Protein AF-A0A1D8INN9-F1 (afdb_monomer_lite)

Foldseek 3Di:
DDDDDDDDDDDDDPDPDDDPPPDDPPVPPPPDADKAWKFQAAAALAFPALFLQHRHGRNHRDHRHRRTTHIDGPPVQVVDVSIDSDHDPSRVVSVVVVVVVQVPDDPVSNVVVVVVVVVVVVVVVVVVPD

Radius of gyration: 28.75 Å; chains: 1; bounding box: 44×104×35 Å

Sequence (130 aa):
MSTHHKALKMAIATIVASAALATGTTALAASGPKMAKCFGVNAAHRNDCKTATGSCAGTDPKARDPNAFILVPQGVCGMIAGGTTHPTPIALKREQTFHHELMEMSPEKRKEAVKMLRMKQAKLHMESGS

Secondary structure (DSSP, 8-state):
-------------------------------PPPEEEEET-PPTT-PPTT-SS-SSTT---STT-TT-EEEEETTTGGGSTT-BSSPPHHHHHHHHHHHHHHHHS-HHHHHHHHHHHHHHHHHHHHHTT-

Structure (mmCIF, N/CA/C/O backbone):
data_AF-A0A1D8INN9-F1
#
_entry.id   AF-A0A1D8INN9-F1
#
loop_
_atom_site.group_PDB
_atom_site.id
_atom_site.type_symbol
_atom_site.label_atom_id
_atom_site.label_alt_id
_atom_site.label_comp_id
_atom_site.label_asym_id
_atom_site.label_entity_id
_atom_site.label_seq_id
_atom_site.pdbx_PDB_ins_code
_atom_site.Cartn_x
_atom_site.Cartn_y
_atom_site.Cartn_z
_atom_site.occupancy
_atom_site.B_iso_or_equiv
_atom_site.auth_seq_id
_atom_site.auth_comp_id
_atom_site.auth_asym_id
_atom_site.auth_atom_id
_atom_site.pdbx_PDB_model_num
ATOM 1 N N . MET A 1 1 ? 14.650 92.695 23.083 1.00 34.94 1 MET A N 1
ATOM 2 C CA . MET A 1 1 ? 13.356 92.739 22.364 1.00 34.94 1 MET A CA 1
ATOM 3 C C . MET A 1 1 ? 13.536 92.080 21.001 1.00 34.94 1 MET A C 1
ATOM 5 O O . MET A 1 1 ? 14.644 92.081 20.493 1.00 34.94 1 MET A O 1
ATOM 9 N N . SER A 1 2 ? 12.474 91.437 20.522 1.00 49.00 2 SER A N 1
ATOM 10 C CA . SER A 1 2 ? 12.382 90.349 19.537 1.00 49.00 2 SER A CA 1
ATOM 11 C C . SER A 1 2 ? 13.048 90.471 18.155 1.00 49.00 2 SER A C 1
ATOM 13 O O . SER A 1 2 ? 13.292 91.556 17.640 1.00 49.00 2 SER A O 1
ATOM 15 N N . THR A 1 3 ? 13.065 89.284 17.522 1.00 50.59 3 THR A N 1
ATOM 16 C CA . THR A 1 3 ? 13.168 88.909 16.091 1.00 50.59 3 THR A CA 1
ATOM 17 C C . THR A 1 3 ? 14.589 88.530 15.657 1.00 50.59 3 THR A C 1
ATOM 19 O O . THR A 1 3 ? 15.541 89.216 15.980 1.00 50.59 3 THR A O 1
ATOM 22 N N . HIS A 1 4 ? 14.826 87.332 15.110 1.00 45.94 4 HIS A N 1
ATOM 23 C CA . HIS A 1 4 ? 14.473 86.960 13.740 1.00 45.94 4 HIS A CA 1
ATOM 24 C C . HIS A 1 4 ? 14.168 85.464 13.535 1.00 45.94 4 HIS A C 1
ATOM 26 O O . HIS A 1 4 ? 14.616 84.579 14.258 1.00 45.94 4 HIS A O 1
ATOM 32 N N . HIS A 1 5 ? 13.367 85.235 12.498 1.00 46.22 5 HIS A N 1
ATOM 33 C CA . HIS A 1 5 ? 12.856 83.969 11.995 1.00 46.22 5 HIS A CA 1
ATOM 34 C C . HIS A 1 5 ? 13.904 83.103 11.271 1.00 46.22 5 HIS A C 1
ATOM 36 O O . HIS A 1 5 ? 14.728 83.617 10.526 1.00 46.22 5 HIS A O 1
ATOM 42 N N . LYS A 1 6 ? 13.674 81.783 11.364 1.00 47.97 6 LYS A N 1
ATOM 43 C CA . LYS A 1 6 ? 13.909 80.729 10.354 1.00 47.97 6 LYS A CA 1
ATOM 44 C C . LYS A 1 6 ? 15.352 80.467 9.893 1.00 47.97 6 LYS A C 1
ATOM 46 O O . LYS A 1 6 ? 15.867 81.136 9.012 1.00 47.97 6 LYS A O 1
ATOM 51 N N . ALA A 1 7 ? 15.862 79.299 10.282 1.00 50.00 7 ALA A N 1
ATOM 52 C CA . ALA A 1 7 ? 16.419 78.350 9.316 1.00 50.00 7 ALA A CA 1
ATOM 53 C C . ALA A 1 7 ? 16.310 76.923 9.867 1.00 50.00 7 ALA A C 1
ATOM 55 O O . ALA A 1 7 ? 17.170 76.414 10.580 1.00 50.00 7 ALA A O 1
ATOM 56 N N . LEU A 1 8 ? 15.182 76.311 9.522 1.00 55.34 8 LEU A N 1
ATOM 57 C CA . LEU A 1 8 ? 14.894 74.887 9.554 1.00 55.34 8 LEU A CA 1
ATOM 58 C C . LEU A 1 8 ? 16.026 74.104 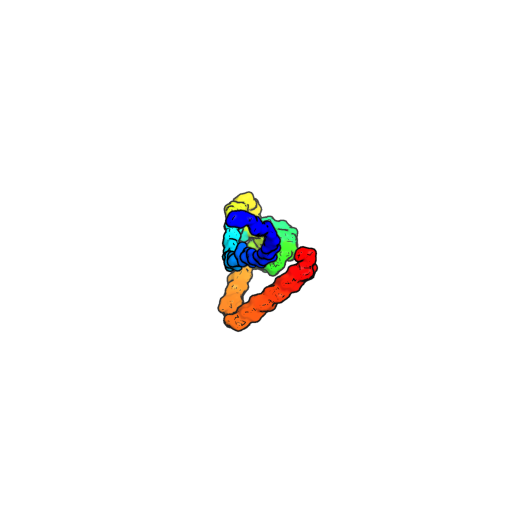8.863 1.00 55.34 8 LEU A C 1
ATOM 60 O O . LEU A 1 8 ? 16.119 74.106 7.639 1.00 55.34 8 LEU A O 1
ATOM 64 N N . LYS A 1 9 ? 16.873 73.420 9.636 1.00 46.72 9 LYS A N 1
ATOM 65 C CA . LYS A 1 9 ? 17.698 72.314 9.134 1.00 46.72 9 LYS A CA 1
ATOM 66 C C . LYS A 1 9 ? 17.022 71.018 9.558 1.00 46.72 9 LYS A C 1
ATOM 68 O O . LYS A 1 9 ? 17.195 70.551 10.677 1.00 46.72 9 LYS A O 1
ATOM 73 N N . MET A 1 10 ? 16.200 70.486 8.659 1.00 54.94 10 MET A N 1
ATOM 74 C CA . MET A 1 10 ? 15.710 69.116 8.742 1.00 54.94 10 MET A CA 1
ATOM 75 C C . MET A 1 10 ? 16.897 68.170 8.558 1.00 54.94 10 MET A C 1
ATOM 77 O O . MET A 1 10 ? 17.404 68.019 7.451 1.00 54.94 10 MET A O 1
ATOM 81 N N . ALA A 1 11 ? 17.349 67.560 9.651 1.00 55.03 11 ALA A N 1
ATOM 82 C CA . ALA A 1 11 ? 18.170 66.361 9.610 1.00 55.03 11 ALA A CA 1
ATOM 83 C C . ALA A 1 11 ? 17.254 65.176 9.923 1.00 55.03 11 ALA A C 1
ATOM 85 O O . ALA A 1 11 ? 16.698 65.058 11.014 1.00 55.03 11 ALA A O 1
ATOM 86 N N . ILE A 1 12 ? 17.051 64.349 8.906 1.00 57.03 12 ILE A N 1
ATOM 87 C CA . ILE A 1 12 ? 16.249 63.134 8.924 1.00 57.03 12 ILE A CA 1
ATOM 88 C C . ILE A 1 12 ? 16.992 62.099 9.776 1.00 57.03 12 ILE A C 1
ATOM 90 O O . ILE A 1 12 ? 18.041 61.604 9.375 1.00 57.03 12 ILE A O 1
ATOM 94 N N . ALA A 1 13 ? 16.451 61.768 10.947 1.00 54.44 13 ALA A N 1
ATOM 95 C CA . ALA A 1 13 ? 16.852 60.588 11.703 1.00 54.44 13 ALA A CA 1
ATOM 96 C C . ALA A 1 13 ? 15.846 59.468 11.403 1.00 54.44 13 ALA A C 1
ATOM 98 O O . ALA A 1 13 ? 14.825 59.331 12.074 1.00 54.44 13 ALA A O 1
ATOM 99 N N . THR A 1 14 ? 16.098 58.681 10.355 1.00 59.34 14 THR A N 1
ATOM 100 C CA . THR A 1 14 ? 15.373 57.425 10.123 1.00 59.34 14 THR A CA 1
ATOM 101 C C . THR A 1 14 ? 15.815 56.405 11.165 1.00 59.34 14 THR A C 1
ATOM 103 O O . THR A 1 14 ? 16.843 55.747 11.009 1.00 59.34 14 THR A O 1
ATOM 106 N N . ILE A 1 15 ? 15.039 56.271 12.238 1.00 60.97 15 ILE A N 1
ATOM 107 C CA . ILE A 1 15 ? 15.121 55.122 13.138 1.00 60.97 15 ILE A CA 1
ATOM 108 C C . ILE A 1 15 ? 14.502 53.937 12.387 1.00 60.97 15 ILE A C 1
ATOM 110 O O . ILE A 1 15 ? 13.283 53.842 12.262 1.00 60.97 15 ILE A O 1
ATOM 114 N N . VAL A 1 16 ? 15.336 53.038 11.861 1.00 60.31 16 VAL A N 1
ATOM 115 C CA . VAL A 1 16 ? 14.878 51.708 11.438 1.00 60.31 16 VAL A CA 1
ATOM 116 C C . VAL A 1 16 ? 14.681 50.883 12.706 1.00 60.31 16 VAL A C 1
ATOM 118 O O . VAL A 1 16 ? 15.633 50.372 13.288 1.00 60.31 16 VAL A O 1
ATOM 121 N N . ALA A 1 17 ? 13.432 50.788 13.153 1.00 60.03 17 ALA A N 1
ATOM 122 C CA . ALA A 1 17 ? 13.000 49.857 14.186 1.00 60.03 17 ALA A CA 1
ATOM 123 C C . ALA A 1 17 ? 11.909 48.952 13.608 1.00 60.03 17 ALA A C 1
ATOM 125 O O . ALA A 1 17 ? 10.758 49.365 13.497 1.00 60.03 17 ALA A O 1
ATOM 126 N N . SER A 1 18 ? 12.297 47.747 13.182 1.00 51.16 18 SER A N 1
ATOM 127 C CA . SER A 1 18 ? 11.480 46.531 12.965 1.00 51.16 18 SER A CA 1
ATOM 128 C C . SER A 1 18 ? 12.291 45.582 12.066 1.00 51.16 18 SER A C 1
ATOM 130 O O . SER A 1 18 ? 12.934 46.027 11.129 1.00 51.16 18 SER A O 1
ATOM 132 N N . ALA A 1 19 ? 12.382 44.273 12.265 1.00 54.28 19 ALA A N 1
ATOM 133 C CA . ALA A 1 19 ? 11.770 43.367 13.216 1.00 54.28 19 ALA A CA 1
ATOM 134 C C . ALA A 1 19 ? 12.743 42.193 13.418 1.00 54.28 19 ALA A C 1
ATOM 136 O O . ALA A 1 19 ? 13.360 41.712 12.466 1.00 54.28 19 ALA A O 1
ATOM 137 N N . ALA A 1 20 ? 12.856 41.705 14.650 1.00 53.72 20 ALA A N 1
ATOM 138 C CA . ALA A 1 20 ? 13.423 40.393 14.905 1.00 53.72 20 ALA A CA 1
ATOM 139 C C . ALA A 1 20 ? 12.491 39.336 14.288 1.00 53.72 20 ALA A C 1
ATOM 141 O O . ALA A 1 20 ? 11.463 39.004 14.872 1.00 53.72 20 ALA A O 1
ATOM 142 N N . LEU A 1 21 ? 12.833 38.795 13.116 1.00 50.72 21 LEU A N 1
ATOM 143 C CA . LEU A 1 21 ? 12.223 37.557 12.631 1.00 50.72 21 LEU A CA 1
ATOM 144 C C . LEU A 1 21 ? 12.924 36.368 13.287 1.00 50.72 21 LEU A C 1
ATOM 146 O O . LEU A 1 21 ? 13.686 35.629 12.671 1.00 50.72 21 LEU A O 1
ATOM 150 N N . ALA A 1 22 ? 12.612 36.172 14.565 1.00 54.94 22 ALA A N 1
ATOM 151 C CA . ALA A 1 22 ? 12.588 34.840 15.131 1.00 54.94 22 ALA A CA 1
ATOM 152 C C . ALA A 1 22 ? 11.343 34.130 14.582 1.00 54.94 22 ALA A C 1
ATOM 154 O O . ALA A 1 22 ? 10.250 34.267 15.117 1.00 54.94 22 ALA A O 1
ATOM 155 N N . THR A 1 23 ? 11.502 33.361 13.510 1.00 48.28 23 THR A N 1
ATOM 156 C CA . THR A 1 23 ? 10.623 32.215 13.258 1.00 48.28 23 THR A CA 1
ATOM 157 C C . THR A 1 23 ? 11.513 31.022 12.969 1.00 48.28 23 THR A C 1
ATOM 159 O O . THR A 1 23 ? 11.824 30.680 11.832 1.00 48.28 23 THR A O 1
ATOM 162 N N . GLY A 1 24 ? 11.966 30.386 14.052 1.00 48.97 24 GLY A N 1
ATOM 163 C CA . GLY A 1 24 ? 12.311 28.978 13.972 1.00 48.97 24 GLY A CA 1
ATOM 164 C C . GLY A 1 24 ? 11.112 28.263 13.363 1.00 48.97 24 GLY A C 1
ATOM 165 O O . GLY A 1 24 ? 9.986 28.436 13.828 1.00 48.97 24 GLY A O 1
ATOM 166 N N . THR A 1 25 ? 11.342 27.513 12.293 1.00 46.94 25 THR A N 1
ATOM 167 C CA . THR A 1 25 ? 10.355 26.599 11.733 1.00 46.94 25 THR A CA 1
ATOM 168 C C . THR A 1 25 ? 10.097 25.520 12.778 1.00 46.94 25 THR A C 1
ATOM 170 O O . THR A 1 25 ? 10.710 24.451 12.759 1.00 46.94 25 THR A O 1
ATOM 173 N N . THR A 1 26 ? 9.216 25.798 13.735 1.00 45.38 26 THR A N 1
ATOM 174 C CA . THR A 1 26 ? 8.496 24.733 14.408 1.00 45.38 26 THR A CA 1
ATOM 175 C C . THR A 1 26 ? 7.736 24.038 13.292 1.00 45.38 26 THR A C 1
ATOM 177 O O . THR A 1 26 ? 6.860 24.617 12.653 1.00 45.38 26 THR A O 1
ATOM 180 N N . ALA A 1 27 ? 8.155 22.817 12.964 1.00 49.41 27 ALA A N 1
ATOM 181 C CA . ALA A 1 27 ? 7.322 21.928 12.183 1.00 49.41 27 ALA A CA 1
ATOM 182 C C . ALA A 1 27 ? 5.988 21.877 12.927 1.00 49.41 27 ALA A C 1
ATOM 184 O O . ALA A 1 27 ? 5.909 21.322 14.024 1.00 49.41 27 ALA A O 1
ATOM 185 N N . LEU A 1 28 ? 4.980 22.558 12.386 1.00 47.44 28 LEU A N 1
ATOM 186 C CA . LEU A 1 28 ? 3.625 22.485 12.886 1.00 47.44 28 LEU A CA 1
ATOM 187 C C . LEU A 1 28 ? 3.265 21.009 12.737 1.00 47.44 28 LEU A C 1
ATOM 189 O O . LEU A 1 28 ? 3.083 20.525 11.620 1.00 47.44 28 LEU A O 1
ATOM 193 N N . ALA A 1 29 ? 3.295 20.259 13.842 1.00 51.28 29 ALA A N 1
ATOM 194 C CA . ALA A 1 29 ? 2.765 18.910 13.866 1.00 51.28 29 ALA A CA 1
ATOM 195 C C . ALA A 1 29 ? 1.342 19.044 13.335 1.00 51.28 29 ALA A C 1
ATOM 197 O O . ALA A 1 29 ? 0.526 19.723 13.958 1.00 51.28 29 ALA A O 1
ATOM 198 N N . ALA A 1 30 ? 1.101 18.529 12.128 1.00 54.31 30 ALA A N 1
ATOM 199 C CA . ALA A 1 30 ? -0.165 18.714 11.452 1.00 54.31 30 ALA A CA 1
ATOM 200 C C . ALA A 1 30 ? -1.262 18.235 12.404 1.00 54.31 30 ALA A C 1
ATOM 202 O O . ALA A 1 30 ? -1.352 17.044 12.701 1.00 54.31 30 ALA A O 1
ATOM 203 N N . SER A 1 31 ? -2.093 19.158 12.886 1.00 61.44 31 SER A N 1
ATOM 204 C CA . SER A 1 31 ? -3.309 18.898 13.661 1.00 61.44 31 SER A CA 1
ATOM 205 C C . SER A 1 31 ? -4.400 18.272 12.778 1.00 61.44 31 SER A C 1
ATOM 207 O O . SER A 1 31 ? -5.587 18.549 12.923 1.00 61.44 31 SER A O 1
ATOM 209 N N . GLY A 1 32 ? -3.985 17.453 11.811 1.00 66.12 32 GLY A N 1
ATOM 210 C CA . GLY A 1 32 ? -4.851 16.698 10.932 1.00 66.12 32 GLY A CA 1
ATOM 211 C C . GLY A 1 32 ? -5.386 15.449 11.630 1.00 66.12 32 GLY A C 1
ATOM 212 O O . GLY A 1 32 ? -4.834 15.001 12.643 1.00 66.12 32 GLY A O 1
ATOM 213 N N . PRO A 1 33 ? -6.469 14.865 11.095 1.00 77.00 33 PRO A N 1
ATOM 214 C CA . PRO A 1 33 ? -7.002 13.615 11.610 1.00 77.00 33 PRO A CA 1
ATOM 215 C C . PRO A 1 33 ? -5.917 12.534 11.607 1.00 77.00 33 PRO A C 1
ATOM 217 O O . PRO A 1 33 ? -5.139 12.408 10.660 1.00 77.00 33 PRO A O 1
ATOM 220 N N . LYS A 1 34 ? -5.874 11.726 12.672 1.00 91.50 34 LYS A N 1
ATOM 221 C CA . LYS A 1 34 ? -5.019 10.535 12.706 1.00 91.50 34 LYS A CA 1
ATOM 222 C C . LYS A 1 34 ? -5.415 9.635 11.537 1.00 91.50 34 LYS A C 1
ATOM 224 O O . LYS A 1 34 ? -6.596 9.336 11.375 1.00 91.50 34 LYS A O 1
ATOM 229 N N . MET A 1 35 ? -4.443 9.199 10.745 1.00 95.06 35 MET A N 1
ATOM 230 C CA . MET A 1 35 ? -4.680 8.364 9.565 1.00 95.06 35 MET A CA 1
ATOM 231 C C . MET A 1 35 ? -4.483 6.879 9.891 1.00 95.06 35 MET A C 1
ATOM 233 O O . MET A 1 35 ? -3.713 6.521 10.783 1.00 95.06 35 MET A O 1
ATOM 237 N N . ALA A 1 36 ? -5.166 6.011 9.153 1.00 95.75 36 ALA A N 1
ATOM 238 C CA . ALA A 1 36 ? -5.037 4.562 9.205 1.00 95.75 36 ALA A CA 1
ATOM 239 C C . ALA A 1 36 ? -4.911 3.996 7.786 1.00 95.75 36 ALA A C 1
ATOM 241 O O . ALA A 1 36 ? -5.547 4.483 6.851 1.00 95.75 36 ALA A O 1
ATOM 242 N N . LYS A 1 37 ? -4.107 2.941 7.633 1.00 97.25 37 LYS A N 1
ATOM 243 C CA . LYS A 1 37 ? -4.086 2.138 6.407 1.00 97.25 37 LYS A CA 1
ATOM 244 C C . LYS A 1 37 ? -5.363 1.303 6.362 1.00 97.25 37 LYS A C 1
ATOM 246 O O . LYS A 1 37 ? -5.638 0.575 7.312 1.00 97.25 37 LYS A O 1
ATOM 251 N N . CYS A 1 38 ? -6.125 1.414 5.281 1.00 98.44 38 CYS A N 1
ATOM 252 C CA . CYS A 1 38 ? -7.308 0.602 5.040 1.00 98.44 38 CYS A CA 1
ATOM 253 C C . CYS A 1 38 ? -7.061 -0.338 3.867 1.00 98.44 38 CYS A C 1
ATOM 255 O O . CYS A 1 38 ? -6.965 0.106 2.723 1.00 98.44 38 CYS A O 1
ATOM 257 N N . PHE A 1 39 ? -6.911 -1.623 4.169 1.00 98.19 39 PHE A N 1
ATOM 258 C CA . PHE A 1 39 ? -6.583 -2.662 3.202 1.00 98.19 39 PHE A CA 1
ATOM 259 C C . PHE A 1 39 ? -7.833 -3.215 2.524 1.00 98.19 39 PHE A C 1
ATOM 261 O O . PHE A 1 39 ? -8.914 -3.210 3.114 1.00 98.19 39 PHE A O 1
ATOM 268 N N . GLY A 1 40 ? -7.684 -3.701 1.288 1.00 97.81 40 GLY A N 1
ATOM 269 C CA . GLY A 1 40 ? -8.768 -4.379 0.571 1.00 97.81 40 GLY A CA 1
ATOM 270 C C . GLY A 1 40 ? -9.885 -3.455 0.084 1.00 97.81 40 GLY A C 1
ATOM 271 O O . GLY A 1 40 ? -10.960 -3.930 -0.272 1.00 97.81 40 GLY A O 1
ATOM 272 N N . VAL A 1 41 ? -9.668 -2.135 0.053 1.00 98.12 41 VAL A N 1
ATOM 273 C CA . VAL A 1 41 ? -10.684 -1.155 -0.386 1.00 98.12 41 VAL A CA 1
ATOM 274 C C . VAL A 1 41 ? -10.273 -0.317 -1.593 1.00 98.12 41 VAL A C 1
ATOM 276 O O . VAL A 1 41 ? -11.103 0.418 -2.124 1.00 98.12 41 VAL A O 1
ATOM 279 N N . ASN A 1 42 ? -9.022 -0.421 -2.045 1.00 97.50 42 ASN A N 1
ATOM 280 C CA . ASN A 1 42 ? -8.536 0.325 -3.201 1.00 97.50 42 ASN A CA 1
ATOM 281 C C . ASN A 1 42 ? -9.323 -0.052 -4.468 1.00 97.50 42 ASN A C 1
ATOM 283 O O . ASN A 1 42 ? -9.685 -1.211 -4.672 1.00 97.50 42 ASN A O 1
ATOM 287 N N . ALA A 1 43 ? -9.554 0.911 -5.357 1.00 97.88 43 ALA A N 1
ATOM 288 C CA . ALA A 1 43 ? -9.910 0.586 -6.735 1.00 97.88 43 ALA A CA 1
ATOM 289 C C . ALA A 1 43 ? -8.649 0.173 -7.518 1.00 97.88 43 ALA A C 1
ATOM 291 O O . ALA A 1 43 ? -7.518 0.395 -7.064 1.00 97.88 43 ALA A O 1
ATOM 292 N N . ALA A 1 44 ? -8.843 -0.410 -8.702 1.00 97.62 44 ALA A N 1
ATOM 293 C CA . ALA A 1 44 ? -7.743 -0.670 -9.625 1.00 97.62 44 ALA A CA 1
ATOM 294 C C . ALA A 1 44 ? -6.991 0.639 -9.911 1.00 97.62 44 ALA A C 1
ATOM 296 O O . ALA A 1 44 ? -7.602 1.676 -10.176 1.00 97.62 44 ALA A O 1
ATOM 297 N N . HIS A 1 45 ? -5.668 0.596 -9.811 1.00 97.31 45 HIS A N 1
ATOM 298 C CA . HIS A 1 45 ? -4.761 1.730 -9.971 1.00 97.31 45 HIS A CA 1
ATOM 299 C C . HIS A 1 45 ? -5.071 2.913 -9.044 1.00 97.31 45 HIS A C 1
ATOM 301 O O . HIS A 1 45 ? -4.869 4.077 -9.404 1.00 97.31 45 HIS A O 1
ATOM 307 N N . ARG A 1 46 ? -5.592 2.633 -7.844 1.00 97.38 46 ARG A N 1
ATOM 308 C CA . ARG A 1 46 ? -5.931 3.631 -6.813 1.00 97.38 46 ARG A CA 1
ATOM 309 C C . ARG A 1 46 ? -5.477 3.193 -5.419 1.00 97.38 46 ARG A C 1
ATOM 311 O O . ARG A 1 46 ? -6.196 3.378 -4.443 1.00 97.38 46 ARG A O 1
ATOM 318 N N . ASN A 1 47 ? -4.307 2.571 -5.330 1.00 97.62 47 ASN A N 1
ATOM 319 C CA . ASN A 1 47 ? -3.630 2.293 -4.066 1.00 97.62 47 ASN A CA 1
ATOM 320 C C . ASN A 1 47 ? -2.688 3.439 -3.676 1.00 97.62 47 ASN A C 1
ATOM 322 O O . ASN A 1 47 ? -2.193 4.154 -4.548 1.00 97.62 47 ASN A O 1
ATOM 326 N N . ASP A 1 48 ? -2.387 3.561 -2.387 1.00 97.56 48 ASP A N 1
ATOM 327 C CA . ASP A 1 48 ? -1.347 4.468 -1.899 1.00 97.56 48 ASP A CA 1
ATOM 328 C C . ASP A 1 48 ? 0.070 3.905 -2.093 1.00 97.56 48 ASP A C 1
ATOM 330 O O . ASP A 1 48 ? 0.273 2.753 -2.486 1.00 97.56 48 ASP A O 1
ATOM 334 N N . CYS A 1 49 ? 1.080 4.737 -1.834 1.00 95.12 49 CYS A N 1
ATOM 335 C CA . CYS A 1 49 ? 2.482 4.323 -1.839 1.00 95.12 49 CYS A CA 1
ATOM 336 C C . CYS A 1 49 ? 2.785 3.283 -0.744 1.00 95.12 49 CYS A C 1
ATOM 338 O O . CYS A 1 49 ? 2.144 3.250 0.306 1.00 95.12 49 CYS A O 1
ATOM 340 N N . LYS A 1 50 ? 3.866 2.514 -0.940 1.00 93.25 50 LYS A N 1
ATOM 341 C CA . LYS A 1 50 ? 4.389 1.522 0.024 1.00 93.25 50 LYS A CA 1
ATOM 342 C C . LYS A 1 50 ? 3.407 0.392 0.367 1.00 93.25 50 LYS A C 1
ATOM 344 O O . LYS A 1 50 ? 3.426 -0.122 1.486 1.00 93.25 50 LYS A O 1
ATOM 349 N N . THR A 1 51 ? 2.579 -0.028 -0.583 1.00 95.38 51 THR A N 1
ATOM 350 C CA . THR A 1 51 ? 1.834 -1.283 -0.444 1.00 95.38 51 THR A CA 1
ATOM 351 C C . THR A 1 51 ? 2.759 -2.483 -0.650 1.00 95.38 51 THR A C 1
ATOM 353 O O . THR A 1 51 ? 3.915 -2.356 -1.073 1.00 95.38 51 THR A O 1
ATOM 356 N N . ALA A 1 52 ? 2.259 -3.688 -0.365 1.00 95.44 52 ALA A N 1
ATOM 357 C CA . ALA A 1 52 ? 2.966 -4.902 -0.766 1.00 95.44 52 ALA A CA 1
ATOM 358 C C . ALA A 1 52 ? 2.979 -5.083 -2.294 1.00 95.44 52 ALA A C 1
ATOM 360 O O . ALA A 1 52 ? 3.881 -5.734 -2.817 1.00 95.44 52 ALA A O 1
ATOM 361 N N . THR A 1 53 ? 2.023 -4.473 -2.999 1.00 93.62 53 THR A N 1
ATOM 362 C CA . THR A 1 53 ? 1.869 -4.561 -4.457 1.00 93.62 53 THR A CA 1
ATOM 363 C C . THR A 1 53 ? 2.714 -3.551 -5.234 1.00 93.62 53 THR A C 1
ATOM 365 O O . THR A 1 53 ? 2.963 -3.759 -6.418 1.00 93.62 53 THR A O 1
ATOM 368 N N . GLY A 1 54 ? 3.234 -2.501 -4.589 1.00 91.62 54 GLY A N 1
ATOM 369 C CA . GLY A 1 54 ? 4.069 -1.513 -5.262 1.00 91.62 54 GLY A CA 1
ATOM 370 C C . GLY A 1 54 ? 4.605 -0.413 -4.348 1.00 91.62 54 GLY A C 1
ATOM 371 O O . GLY A 1 54 ? 4.099 -0.144 -3.260 1.00 91.62 54 GLY A O 1
ATOM 372 N N . SER A 1 55 ? 5.680 0.241 -4.792 1.00 91.50 55 SER A N 1
ATOM 373 C CA . SER A 1 55 ? 6.286 1.354 -4.047 1.00 91.50 55 SER A CA 1
ATOM 374 C C . SER A 1 55 ? 5.576 2.688 -4.295 1.00 91.50 55 SER A C 1
ATOM 376 O O . SER A 1 55 ? 5.544 3.523 -3.392 1.00 91.50 55 SER A O 1
ATOM 378 N N . CYS A 1 56 ? 5.000 2.873 -5.486 1.00 93.06 56 CYS A N 1
ATOM 379 C CA . CYS A 1 56 ? 4.332 4.105 -5.905 1.00 93.06 56 CYS A CA 1
ATOM 380 C C . CYS A 1 56 ? 2.807 3.949 -5.884 1.00 93.06 56 CYS A C 1
ATOM 382 O O . CYS A 1 56 ? 2.287 2.856 -6.117 1.00 93.06 56 CYS A O 1
ATOM 384 N N . ALA A 1 57 ? 2.100 5.052 -5.644 1.00 95.94 57 ALA A N 1
ATOM 385 C CA . ALA A 1 57 ? 0.646 5.096 -5.709 1.00 95.94 57 ALA A CA 1
ATOM 386 C C . ALA A 1 57 ? 0.137 4.749 -7.117 1.00 95.94 57 ALA A C 1
ATOM 388 O O . ALA A 1 57 ? 0.811 4.996 -8.117 1.00 95.94 57 ALA A O 1
ATOM 389 N N . GLY A 1 58 ? -1.056 4.163 -7.182 1.00 96.56 58 GLY A N 1
ATOM 390 C CA . GLY A 1 58 ? -1.744 3.817 -8.427 1.00 96.56 58 GLY A CA 1
ATOM 391 C C . GLY A 1 58 ? -1.120 2.682 -9.247 1.00 96.56 58 GLY A C 1
ATOM 392 O O . GLY A 1 58 ? -1.508 2.464 -10.394 1.00 96.56 58 GLY A O 1
ATOM 393 N N . THR A 1 59 ? -0.162 1.947 -8.686 1.00 96.69 59 THR A N 1
ATOM 394 C CA . THR A 1 59 ? 0.543 0.866 -9.391 1.00 96.69 59 THR A CA 1
ATOM 395 C C . THR A 1 59 ? -0.152 -0.488 -9.314 1.00 96.69 59 THR A C 1
ATOM 397 O O . THR A 1 59 ? 0.145 -1.355 -10.130 1.00 96.69 59 THR A O 1
ATOM 400 N N . ASP A 1 60 ? -1.085 -0.678 -8.384 1.00 97.25 60 ASP A N 1
ATOM 401 C CA . ASP A 1 60 ? -1.787 -1.946 -8.216 1.00 97.25 60 ASP A CA 1
ATOM 402 C C . ASP A 1 60 ? -2.912 -2.100 -9.250 1.00 97.25 60 ASP A C 1
ATOM 404 O O . ASP A 1 60 ? -3.875 -1.335 -9.198 1.00 97.25 60 ASP A O 1
ATOM 408 N N . PRO A 1 61 ? -2.851 -3.072 -10.177 1.00 96.62 61 PRO A N 1
ATOM 409 C CA . PRO A 1 61 ? -3.903 -3.269 -11.170 1.00 96.62 61 PRO A CA 1
ATOM 410 C C . PRO A 1 61 ? -5.185 -3.881 -10.593 1.00 96.62 61 PRO A C 1
ATOM 412 O O . PRO A 1 61 ? -6.221 -3.867 -11.257 1.00 96.62 61 PRO A O 1
ATOM 415 N N . LYS A 1 62 ? -5.148 -4.443 -9.382 1.00 97.50 62 LYS A N 1
ATOM 416 C CA . LYS A 1 62 ? -6.282 -5.158 -8.798 1.00 97.50 62 LYS A CA 1
ATOM 417 C C . LYS A 1 62 ? -7.119 -4.222 -7.936 1.00 97.50 62 LYS A C 1
ATOM 419 O O . LYS A 1 62 ? -6.613 -3.506 -7.075 1.00 97.50 62 LYS A O 1
ATOM 424 N N . ALA A 1 63 ? -8.433 -4.255 -8.140 1.00 97.44 63 ALA A N 1
ATOM 425 C CA . ALA A 1 63 ? -9.371 -3.678 -7.187 1.00 97.44 63 ALA A CA 1
ATOM 426 C C . ALA A 1 63 ? -9.494 -4.591 -5.959 1.00 97.44 63 ALA A C 1
ATOM 428 O O . ALA A 1 63 ? -9.469 -5.814 -6.094 1.00 97.44 63 ALA A O 1
ATOM 429 N N . ARG A 1 64 ? -9.688 -3.987 -4.782 1.00 97.38 64 ARG A N 1
ATOM 430 C CA . ARG A 1 64 ? -9.896 -4.675 -3.501 1.00 97.38 64 ARG A CA 1
ATOM 431 C C . ARG A 1 64 ? -8.754 -5.641 -3.146 1.00 97.38 64 ARG A C 1
ATOM 433 O O . ARG A 1 64 ? -9.000 -6.678 -2.535 1.00 97.38 64 ARG A O 1
ATOM 440 N N . ASP A 1 65 ? -7.511 -5.318 -3.513 1.00 98.00 65 ASP A N 1
ATOM 441 C CA . ASP A 1 65 ? -6.369 -6.176 -3.182 1.00 98.00 65 ASP A CA 1
ATOM 442 C C . ASP A 1 65 ? -6.099 -6.100 -1.666 1.00 98.00 65 ASP A C 1
ATOM 444 O O . ASP A 1 65 ? -5.872 -5.011 -1.132 1.00 98.00 65 ASP A O 1
ATOM 448 N N . PRO A 1 66 ? -6.105 -7.228 -0.935 1.00 97.62 66 PRO A N 1
ATOM 449 C CA . PRO A 1 66 ? -5.856 -7.227 0.506 1.00 97.62 66 PRO A CA 1
ATOM 450 C C . PRO A 1 66 ? -4.418 -6.812 0.873 1.00 97.62 66 PRO A C 1
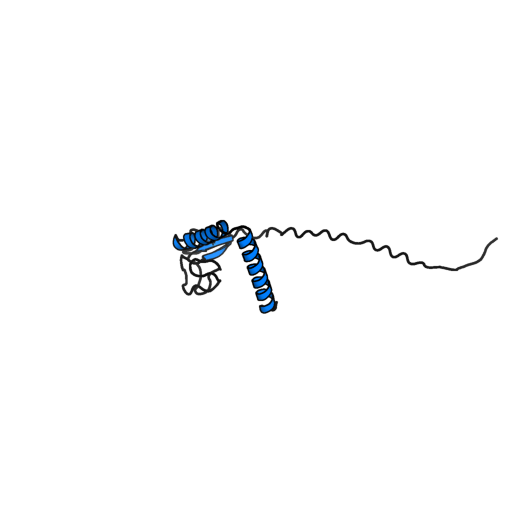ATOM 452 O O . PRO A 1 66 ? -4.139 -6.488 2.024 1.00 97.62 66 PRO A O 1
ATOM 455 N N . ASN A 1 67 ? -3.493 -6.805 -0.088 1.00 97.50 67 ASN A N 1
ATOM 456 C CA . ASN A 1 67 ? -2.102 -6.386 0.084 1.00 97.50 67 ASN A CA 1
ATOM 457 C C . ASN A 1 67 ? -1.868 -4.911 -0.280 1.00 97.50 67 ASN A C 1
ATOM 459 O O . ASN A 1 67 ? -0.762 -4.393 -0.067 1.00 97.50 67 ASN A O 1
ATOM 463 N N . ALA A 1 68 ? -2.888 -4.233 -0.809 1.00 97.56 68 ALA A N 1
ATOM 464 C CA . ALA A 1 68 ? -2.898 -2.796 -1.007 1.00 97.56 68 ALA A CA 1
ATOM 465 C C . ALA A 1 68 ? -3.798 -2.098 0.000 1.00 97.56 68 ALA A C 1
ATOM 467 O O . ALA A 1 68 ? -4.782 -2.647 0.490 1.00 97.56 68 ALA A O 1
ATOM 468 N N . PHE A 1 69 ? -3.438 -0.856 0.302 1.00 97.94 69 PHE A N 1
ATOM 469 C CA . PHE A 1 69 ? -4.221 0.015 1.154 1.00 97.94 69 PHE A CA 1
ATOM 470 C C . PHE A 1 69 ? -4.392 1.383 0.512 1.00 97.94 69 PHE A C 1
ATOM 472 O O . PHE A 1 69 ? -3.635 1.775 -0.381 1.00 97.94 69 PHE A O 1
ATOM 479 N N . ILE A 1 70 ? -5.375 2.106 1.033 1.00 97.75 70 ILE A N 1
ATOM 480 C CA . ILE A 1 70 ? -5.439 3.563 0.967 1.00 97.75 70 ILE A CA 1
ATOM 481 C C . ILE A 1 70 ? -5.398 4.131 2.389 1.00 97.75 70 ILE A C 1
ATOM 483 O O . ILE A 1 70 ? -5.789 3.455 3.346 1.00 97.75 70 ILE A O 1
ATOM 487 N N . LEU A 1 71 ? -4.900 5.350 2.551 1.00 97.25 71 LEU A N 1
ATOM 488 C CA . LEU A 1 71 ? -4.927 6.082 3.806 1.00 97.25 71 LEU A CA 1
ATOM 489 C C . LEU A 1 71 ? -6.286 6.746 3.974 1.00 97.25 71 LEU A C 1
ATOM 491 O O . LEU A 1 71 ? -6.737 7.526 3.140 1.00 97.25 71 LEU A O 1
ATOM 495 N N . VAL A 1 72 ? -6.920 6.460 5.103 1.00 96.56 72 VAL A N 1
ATOM 496 C CA . VAL A 1 72 ? -8.192 7.065 5.503 1.00 96.56 72 VAL A CA 1
ATOM 497 C C . VAL A 1 72 ? -8.067 7.627 6.916 1.00 96.56 72 VAL A C 1
ATOM 499 O O . VAL A 1 72 ? -7.208 7.167 7.674 1.00 96.56 72 VAL A O 1
ATOM 502 N N . PRO A 1 73 ? -8.903 8.594 7.320 1.00 96.44 73 PRO A N 1
ATOM 503 C CA . PRO A 1 73 ? -9.005 8.972 8.724 1.00 96.44 73 PRO A CA 1
ATOM 504 C C . PRO A 1 73 ? -9.325 7.756 9.607 1.00 96.44 73 PRO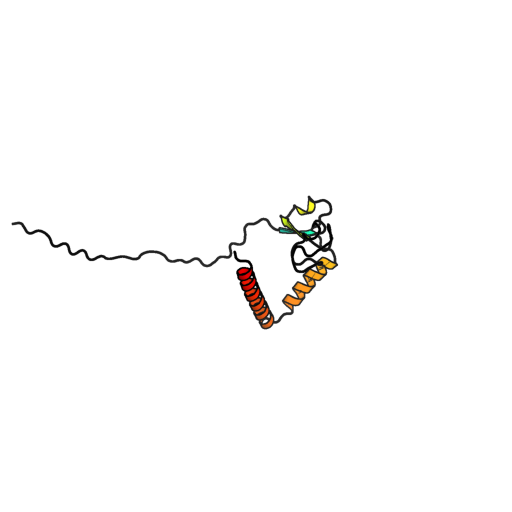 A C 1
ATOM 506 O O . PRO A 1 73 ? -10.036 6.834 9.197 1.00 96.44 73 PRO A O 1
ATOM 509 N N . GLN A 1 74 ? -8.804 7.739 10.833 1.00 95.06 74 GLN A N 1
ATOM 510 C CA . GLN A 1 74 ? -9.098 6.686 11.804 1.00 95.06 74 GLN A CA 1
ATOM 511 C C . GLN A 1 74 ? -10.612 6.510 11.988 1.00 95.06 74 GLN A C 1
ATOM 513 O O . GLN A 1 74 ? -11.375 7.471 11.973 1.00 95.06 74 GLN A O 1
ATOM 518 N N . GLY A 1 75 ? -11.047 5.257 12.138 1.00 94.75 75 GLY A N 1
ATOM 519 C CA . GLY A 1 75 ? -12.462 4.888 12.250 1.00 94.75 75 GLY A CA 1
ATOM 520 C C . GLY A 1 75 ? -13.186 4.698 10.912 1.00 94.75 75 GLY A C 1
ATOM 521 O O . GLY A 1 75 ? -14.113 3.898 10.851 1.00 94.75 75 GLY A O 1
ATOM 522 N N . VAL A 1 76 ? -12.729 5.324 9.819 1.00 97.38 76 VAL A N 1
ATOM 523 C CA . VAL A 1 76 ? -13.408 5.239 8.508 1.00 97.38 76 VAL A CA 1
ATOM 524 C C . VAL A 1 76 ? -13.311 3.845 7.895 1.00 97.38 76 VAL A C 1
ATOM 526 O O . VAL A 1 76 ? -14.269 3.373 7.293 1.00 97.38 76 VAL A O 1
ATOM 529 N N . CYS A 1 77 ? -12.181 3.154 8.059 1.00 97.88 77 CYS A N 1
ATOM 530 C CA . CYS A 1 77 ? -11.961 1.871 7.388 1.00 97.88 77 CYS A CA 1
ATOM 531 C C . CYS A 1 77 ? -13.027 0.814 7.728 1.00 97.88 77 CYS A C 1
ATOM 533 O O . CYS A 1 77 ? -13.472 0.090 6.844 1.00 97.88 77 CYS A O 1
ATOM 535 N N . GLY A 1 78 ? -13.488 0.777 8.985 1.00 96.62 78 GLY A N 1
ATOM 536 C CA . GLY A 1 78 ? -14.536 -0.149 9.427 1.00 96.62 78 GLY A CA 1
ATOM 537 C C . GLY A 1 78 ? -15.934 0.179 8.891 1.00 96.62 78 GLY A C 1
ATOM 538 O O . GLY A 1 78 ? -16.821 -0.663 8.958 1.00 96.62 78 GLY A O 1
ATOM 539 N N . MET A 1 79 ? -16.135 1.379 8.337 1.00 96.88 79 MET A N 1
ATOM 540 C CA . MET A 1 79 ? -17.384 1.780 7.679 1.00 96.88 79 MET A CA 1
ATOM 541 C C . MET A 1 79 ? -17.419 1.372 6.198 1.00 96.88 79 MET A C 1
ATOM 543 O O . MET A 1 79 ? -18.453 1.502 5.546 1.00 96.88 79 MET A O 1
ATOM 547 N N . ILE A 1 80 ? -16.301 0.886 5.647 1.00 97.50 80 ILE A N 1
ATOM 548 C CA . ILE A 1 80 ? -16.201 0.456 4.253 1.00 97.50 80 ILE A CA 1
ATOM 549 C C . ILE A 1 80 ? -16.330 -1.064 4.202 1.00 97.50 80 ILE A C 1
ATOM 551 O O . ILE A 1 80 ? -15.543 -1.788 4.808 1.00 97.50 80 ILE A O 1
ATOM 555 N N . ALA A 1 81 ? -17.292 -1.564 3.425 1.00 96.62 81 ALA A N 1
ATOM 556 C CA . ALA A 1 81 ? -17.460 -3.000 3.223 1.00 96.62 81 ALA A CA 1
ATOM 557 C C . ALA A 1 81 ? -16.156 -3.652 2.724 1.00 96.62 81 ALA A C 1
ATOM 559 O O . ALA A 1 81 ? -15.550 -3.188 1.749 1.00 96.62 81 ALA A O 1
ATOM 560 N N . GLY A 1 82 ? -15.735 -4.717 3.414 1.00 95.25 82 GLY A N 1
ATOM 56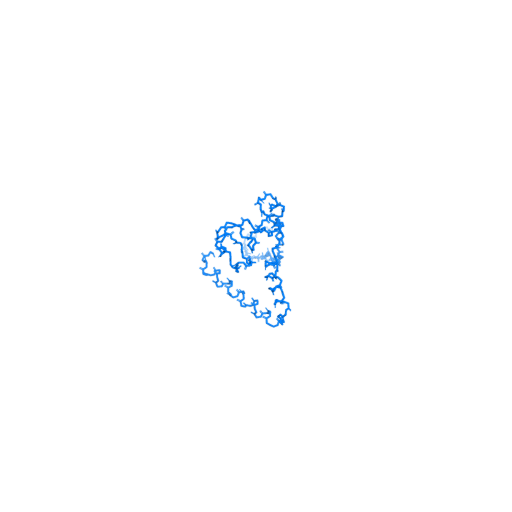1 C CA . GLY A 1 82 ? -14.489 -5.443 3.149 1.00 95.25 82 GLY A CA 1
ATOM 562 C C . GLY A 1 82 ? -13.209 -4.731 3.605 1.00 95.25 82 GLY A C 1
ATOM 563 O O . GLY A 1 82 ? -12.125 -5.264 3.392 1.00 95.25 82 GLY A O 1
ATOM 564 N N . GLY A 1 83 ? -13.313 -3.547 4.216 1.00 97.38 83 GLY A N 1
ATOM 565 C CA . GLY A 1 83 ? -12.170 -2.804 4.732 1.00 97.38 83 GLY A CA 1
ATOM 566 C C . GLY A 1 83 ? -11.644 -3.366 6.044 1.00 97.38 83 GLY A C 1
ATOM 567 O O . GLY A 1 83 ? -12.399 -3.764 6.929 1.00 97.38 83 GLY A O 1
ATOM 568 N N . THR A 1 84 ? -10.321 -3.378 6.182 1.00 97.75 84 THR A N 1
ATOM 569 C CA . THR A 1 84 ? -9.651 -3.774 7.421 1.00 97.75 84 THR A CA 1
ATOM 570 C C . THR A 1 84 ? -8.409 -2.929 7.663 1.00 97.75 84 THR A C 1
ATOM 572 O O . THR A 1 84 ? -7.683 -2.576 6.735 1.00 97.75 84 THR A O 1
ATOM 575 N N . THR A 1 85 ? -8.144 -2.607 8.927 1.00 97.62 85 THR A N 1
ATOM 576 C CA . THR A 1 85 ? -6.878 -1.993 9.354 1.00 97.62 85 THR A CA 1
ATOM 577 C C . THR A 1 85 ? -5.793 -3.032 9.635 1.00 97.62 85 THR A C 1
ATOM 579 O O . THR A 1 85 ? -4.659 -2.667 9.935 1.00 97.62 85 THR A O 1
ATOM 582 N N . HIS A 1 86 ? -6.126 -4.323 9.557 1.00 96.94 86 HIS A N 1
ATOM 583 C CA . HIS A 1 86 ? -5.183 -5.413 9.766 1.00 96.94 86 HIS A CA 1
ATOM 584 C C . HIS A 1 86 ? -4.494 -5.777 8.445 1.00 96.94 86 HIS A C 1
ATOM 586 O O . HIS A 1 86 ? -5.177 -6.186 7.504 1.00 96.94 86 HIS A O 1
ATOM 592 N N . PRO A 1 87 ? -3.159 -5.648 8.356 1.00 96.62 87 PRO A N 1
ATOM 593 C CA . PRO A 1 87 ? -2.430 -6.048 7.163 1.00 96.62 87 PRO A CA 1
ATOM 594 C C . PRO A 1 87 ? -2.443 -7.572 6.999 1.00 96.62 87 PRO A C 1
ATOM 596 O O . PRO A 1 87 ? -2.445 -8.323 7.977 1.00 96.62 87 PRO A O 1
ATOM 599 N N . THR A 1 88 ? -2.362 -8.040 5.754 1.00 97.75 88 THR A N 1
ATOM 600 C CA . THR A 1 88 ? -2.015 -9.441 5.478 1.00 97.75 88 THR A CA 1
ATOM 601 C C . THR A 1 88 ? -0.586 -9.740 5.947 1.00 97.75 88 THR A C 1
ATOM 603 O O . THR A 1 88 ? 0.232 -8.820 6.059 1.00 97.75 88 THR A O 1
ATOM 606 N N . PRO A 1 89 ? -0.212 -11.019 6.131 1.00 97.62 89 PRO A N 1
ATOM 607 C CA . PRO A 1 89 ? 1.177 -11.384 6.410 1.00 97.62 89 PRO A CA 1
ATOM 608 C C . PRO A 1 89 ? 2.169 -10.856 5.362 1.00 97.62 89 PRO A C 1
ATOM 610 O O . PRO A 1 89 ? 3.288 -10.481 5.702 1.00 97.62 89 PRO A O 1
ATOM 613 N N . ILE A 1 90 ? 1.755 -10.773 4.092 1.00 96.38 90 ILE A N 1
ATOM 614 C CA . ILE A 1 90 ? 2.588 -10.250 3.000 1.00 96.38 90 ILE A CA 1
ATOM 615 C C . ILE A 1 90 ? 2.788 -8.736 3.154 1.00 96.38 90 ILE A C 1
ATOM 617 O O . ILE A 1 90 ? 3.923 -8.259 3.098 1.00 96.38 90 ILE A O 1
ATOM 621 N N . ALA A 1 91 ? 1.708 -7.982 3.381 1.00 95.31 91 ALA A N 1
ATOM 622 C CA . ALA A 1 91 ? 1.775 -6.538 3.598 1.00 95.31 91 ALA A CA 1
ATOM 623 C C . ALA A 1 91 ? 2.580 -6.184 4.857 1.00 95.31 91 ALA A C 1
ATOM 625 O O . ALA A 1 91 ? 3.424 -5.287 4.816 1.00 95.31 91 ALA A O 1
ATOM 626 N N . LEU A 1 92 ? 2.382 -6.935 5.943 1.00 95.69 92 LEU A N 1
ATOM 627 C CA . LEU A 1 92 ? 3.128 -6.767 7.185 1.00 95.69 92 LEU A CA 1
ATOM 628 C C . LEU A 1 92 ? 4.621 -7.040 6.978 1.00 95.69 92 LEU A C 1
ATOM 630 O O . LEU A 1 92 ? 5.452 -6.218 7.358 1.00 95.69 92 LEU A O 1
ATOM 634 N N . LYS A 1 93 ? 4.968 -8.155 6.322 1.00 95.62 93 LYS A N 1
ATOM 635 C CA . LYS A 1 93 ? 6.362 -8.512 6.045 1.00 95.62 93 LYS A CA 1
ATOM 636 C C . LYS A 1 93 ? 7.063 -7.445 5.207 1.00 95.62 93 LYS A C 1
ATOM 638 O O . LYS A 1 93 ? 8.181 -7.071 5.532 1.00 95.62 93 LYS A O 1
ATOM 643 N N . ARG A 1 94 ? 6.411 -6.912 4.167 1.00 93.50 94 ARG A N 1
ATOM 644 C CA . ARG A 1 94 ? 6.951 -5.819 3.332 1.00 93.50 94 ARG A CA 1
ATOM 645 C C . ARG A 1 94 ? 7.338 -4.602 4.177 1.00 93.50 94 ARG A C 1
ATOM 647 O O . ARG A 1 94 ? 8.425 -4.054 4.008 1.00 93.50 94 ARG A O 1
ATOM 654 N N . GLU A 1 95 ? 6.451 -4.182 5.075 1.00 90.31 95 GLU A N 1
ATOM 655 C CA . GLU A 1 95 ? 6.693 -3.045 5.965 1.00 90.31 95 GLU A CA 1
ATOM 656 C C . GLU A 1 95 ? 7.814 -3.332 6.971 1.00 90.31 95 GLU A C 1
ATOM 658 O O . GLU A 1 95 ? 8.710 -2.505 7.147 1.00 90.31 95 GLU A O 1
ATOM 663 N N . GLN A 1 96 ? 7.809 -4.523 7.573 1.00 93.25 96 GLN A N 1
ATOM 664 C CA . GLN A 1 96 ? 8.845 -4.962 8.505 1.00 93.25 96 GLN A CA 1
ATOM 665 C C . GLN A 1 96 ? 10.222 -5.045 7.844 1.00 93.25 96 GLN A C 1
ATOM 667 O O . GLN A 1 96 ? 11.188 -4.553 8.417 1.00 93.25 96 GLN A O 1
ATOM 672 N N . THR A 1 97 ? 10.325 -5.606 6.636 1.00 92.44 97 THR A N 1
ATOM 673 C CA . THR A 1 97 ? 11.589 -5.680 5.889 1.00 92.44 97 THR A CA 1
ATOM 674 C C . THR A 1 97 ? 12.142 -4.288 5.612 1.00 92.44 97 THR A C 1
ATOM 676 O O . THR A 1 97 ? 13.309 -4.039 5.889 1.00 92.44 97 THR A O 1
ATOM 679 N N . PHE A 1 98 ? 11.303 -3.349 5.165 1.00 88.12 98 PHE A N 1
ATOM 680 C CA . PHE A 1 98 ? 11.742 -1.969 4.961 1.00 88.12 98 PHE A CA 1
ATOM 681 C C . PHE A 1 98 ? 12.250 -1.336 6.265 1.00 88.12 98 PHE A C 1
ATOM 683 O O . PHE A 1 98 ? 13.280 -0.668 6.274 1.00 88.12 98 PHE A O 1
ATOM 690 N N . HIS A 1 99 ? 11.551 -1.550 7.382 1.00 88.19 99 HIS A N 1
ATOM 691 C CA . HIS A 1 99 ? 11.994 -1.035 8.676 1.00 88.19 99 HIS A CA 1
ATOM 692 C C . HIS A 1 99 ? 13.314 -1.673 9.133 1.00 88.19 99 HIS A C 1
ATOM 694 O O . HIS A 1 99 ? 14.196 -0.971 9.617 1.00 88.19 99 HIS A O 1
ATOM 700 N N . HIS A 1 100 ? 13.474 -2.980 8.936 1.00 91.69 100 HIS A N 1
ATOM 701 C CA . HIS A 1 100 ? 14.695 -3.711 9.258 1.00 91.69 100 HIS A CA 1
ATOM 702 C C . HIS A 1 100 ? 15.895 -3.174 8.473 1.00 91.69 100 HIS A C 1
ATOM 704 O O . HIS A 1 100 ? 16.889 -2.777 9.074 1.00 91.69 100 HIS A O 1
ATOM 710 N N . GLU A 1 101 ? 15.765 -3.041 7.151 1.00 88.94 101 GLU A N 1
ATOM 711 C CA . GLU A 1 101 ? 16.806 -2.468 6.287 1.00 88.94 101 GLU A CA 1
ATOM 712 C C . GLU A 1 101 ? 17.198 -1.048 6.725 1.00 88.94 101 GLU A C 1
ATOM 714 O O . GLU A 1 101 ? 18.379 -0.695 6.749 1.00 88.94 101 GLU A O 1
ATOM 719 N N . LEU A 1 102 ? 16.219 -0.222 7.120 1.00 85.81 102 LEU A N 1
ATOM 720 C CA . LEU A 1 102 ? 16.489 1.116 7.650 1.00 85.81 102 LEU A CA 1
ATOM 721 C C . LEU A 1 102 ? 17.306 1.092 8.950 1.00 85.81 102 LEU A C 1
ATOM 723 O O . LEU A 1 102 ? 18.147 1.974 9.159 1.00 85.81 102 LEU A O 1
ATOM 727 N N . MET A 1 103 ? 17.054 0.115 9.822 1.00 87.44 103 MET A N 1
ATOM 728 C CA . MET A 1 103 ? 17.726 -0.012 11.117 1.00 87.44 103 MET A CA 1
ATOM 729 C C . MET A 1 103 ? 19.122 -0.626 10.989 1.00 87.44 103 MET A C 1
ATOM 731 O O . MET A 1 103 ? 20.019 -0.223 11.726 1.00 87.44 103 MET A O 1
ATOM 735 N N . GLU A 1 104 ? 19.335 -1.512 10.016 1.00 92.06 104 GLU A N 1
ATOM 736 C CA . GLU A 1 104 ? 20.644 -2.104 9.709 1.00 92.06 104 GLU A CA 1
ATOM 737 C C . GLU A 1 104 ? 21.591 -1.157 8.959 1.00 92.06 104 GLU A C 1
ATOM 739 O O . GLU A 1 104 ? 22.807 -1.365 8.936 1.00 92.06 104 GLU A O 1
ATOM 744 N N . MET A 1 105 ? 21.077 -0.086 8.347 1.00 88.12 105 MET A N 1
ATOM 745 C CA . MET A 1 105 ? 21.938 0.912 7.717 1.00 88.12 105 MET A CA 1
ATOM 746 C C . MET A 1 105 ? 22.810 1.641 8.743 1.00 88.12 105 MET A C 1
ATOM 748 O O . MET A 1 105 ? 22.307 2.281 9.673 1.00 88.12 105 MET A O 1
ATOM 752 N N . SER A 1 106 ? 24.122 1.650 8.483 1.00 94.31 106 SER A N 1
ATOM 753 C CA . SER A 1 106 ? 25.072 2.475 9.231 1.00 94.31 106 SER A CA 1
ATOM 754 C C . SER A 1 106 ? 24.683 3.963 9.176 1.00 94.31 106 SER A C 1
ATOM 756 O O . SER A 1 106 ? 24.080 4.406 8.190 1.00 94.31 106 SER A O 1
ATOM 758 N N . PRO A 1 107 ? 25.048 4.769 10.192 1.00 92.38 107 PRO A N 1
ATOM 759 C CA . PRO A 1 107 ? 24.731 6.198 10.212 1.00 92.38 107 PRO A CA 1
ATOM 760 C C . PRO A 1 107 ? 25.181 6.939 8.946 1.00 92.38 107 PRO A C 1
ATOM 762 O O . PRO A 1 107 ? 24.445 7.780 8.434 1.00 92.38 107 PRO A O 1
ATOM 765 N N . GLU A 1 108 ? 26.342 6.580 8.394 1.00 94.44 108 GLU A N 1
ATOM 766 C CA . GLU A 1 108 ? 26.879 7.189 7.171 1.00 94.44 108 GLU A CA 1
ATOM 767 C C . GLU A 1 108 ? 26.079 6.795 5.923 1.00 94.44 108 GLU A C 1
ATOM 769 O O . GLU A 1 108 ? 25.680 7.666 5.149 1.00 94.44 108 GLU A O 1
ATOM 774 N N . LYS A 1 109 ? 25.730 5.508 5.766 1.00 92.94 109 LYS A N 1
ATOM 775 C CA . LYS A 1 109 ? 24.850 5.062 4.670 1.00 92.94 109 LYS A CA 1
ATOM 776 C C . LYS A 1 109 ? 23.473 5.717 4.757 1.00 92.94 109 LYS A C 1
ATOM 778 O O . LYS A 1 109 ? 22.917 6.117 3.738 1.00 92.94 109 LYS A O 1
ATOM 783 N N . ARG A 1 110 ? 22.941 5.887 5.970 1.00 89.81 110 ARG A N 1
ATOM 784 C CA . ARG A 1 110 ? 21.663 6.567 6.210 1.00 89.81 110 ARG A CA 1
ATOM 785 C C . ARG A 1 110 ? 21.720 8.045 5.819 1.00 89.81 110 ARG A C 1
ATOM 787 O O . ARG A 1 110 ? 20.798 8.521 5.159 1.00 89.81 110 ARG A O 1
ATOM 794 N N . LYS A 1 111 ? 22.783 8.770 6.193 1.00 93.31 111 LYS A N 1
ATOM 795 C CA . LYS A 1 111 ? 22.988 10.175 5.791 1.00 93.31 111 LYS A CA 1
ATOM 796 C C . LYS A 1 111 ? 23.042 10.313 4.271 1.00 93.31 111 LYS A C 1
ATOM 798 O O . LYS A 1 111 ? 22.353 11.174 3.726 1.00 93.31 111 LYS A O 1
ATOM 803 N N . GLU A 1 112 ? 23.793 9.444 3.596 1.00 95.06 112 GLU A N 1
ATOM 804 C CA . GLU A 1 112 ? 23.901 9.472 2.134 1.00 95.06 112 GLU A CA 1
ATOM 805 C C . GLU A 1 112 ? 22.567 9.124 1.459 1.00 95.06 112 GLU A C 1
ATOM 807 O O . GLU A 1 112 ? 22.133 9.823 0.546 1.00 95.06 112 GLU A O 1
ATOM 812 N N . ALA A 1 113 ? 21.841 8.122 1.963 1.00 90.06 113 ALA A N 1
ATOM 813 C CA . ALA A 1 113 ? 20.508 7.785 1.468 1.00 90.06 113 ALA A CA 1
ATOM 814 C C . ALA A 1 113 ? 19.523 8.961 1.611 1.00 90.06 113 ALA A C 1
ATOM 816 O O . ALA A 1 113 ? 18.805 9.286 0.666 1.00 90.06 113 ALA A O 1
ATOM 817 N N . VAL A 1 114 ? 19.513 9.651 2.758 1.00 90.56 114 VAL A N 1
ATOM 818 C CA . VAL A 1 114 ? 18.671 10.843 2.971 1.00 90.56 114 VAL A CA 1
ATOM 819 C C . VAL A 1 114 ? 19.079 11.986 2.041 1.00 90.56 114 VAL A C 1
ATOM 821 O O . VAL A 1 114 ? 18.209 12.658 1.486 1.00 90.56 114 VAL A O 1
ATOM 824 N N . LYS A 1 115 ? 20.382 12.203 1.833 1.00 95.44 115 LYS A N 1
ATOM 825 C CA . LYS A 1 115 ? 20.892 13.203 0.887 1.00 95.44 115 LYS A CA 1
ATOM 826 C C . LYS A 1 115 ? 20.413 12.904 -0.533 1.00 95.44 115 LYS A C 1
ATOM 828 O O . LYS A 1 115 ? 19.845 13.788 -1.172 1.00 95.44 115 LYS A O 1
ATOM 833 N N . MET A 1 116 ? 20.554 11.662 -0.994 1.00 91.88 116 MET A N 1
ATOM 834 C CA . MET A 1 116 ? 20.052 11.236 -2.303 1.00 91.88 116 MET A CA 1
ATOM 835 C C . MET A 1 116 ? 18.538 11.433 -2.432 1.00 91.88 116 MET A C 1
ATOM 837 O O . MET A 1 116 ? 18.076 11.972 -3.438 1.00 91.88 116 MET A O 1
ATOM 841 N N . LEU A 1 117 ? 17.757 11.052 -1.414 1.00 87.94 117 LEU A N 1
ATOM 842 C CA . LEU A 1 117 ? 16.302 11.232 -1.417 1.00 87.94 117 LEU A CA 1
ATOM 843 C C . LEU A 1 117 ? 15.905 12.710 -1.522 1.00 87.94 117 LEU A C 1
ATOM 845 O O . LEU A 1 117 ? 15.033 13.034 -2.324 1.00 87.94 117 LEU A O 1
ATOM 849 N N . ARG A 1 118 ? 16.573 13.607 -0.785 1.00 92.38 118 ARG A N 1
ATOM 850 C CA . ARG A 1 118 ? 16.327 15.058 -0.857 1.00 92.38 118 ARG A CA 1
ATOM 851 C C . ARG A 1 118 ? 16.661 15.638 -2.228 1.00 92.38 118 ARG A C 1
ATOM 853 O 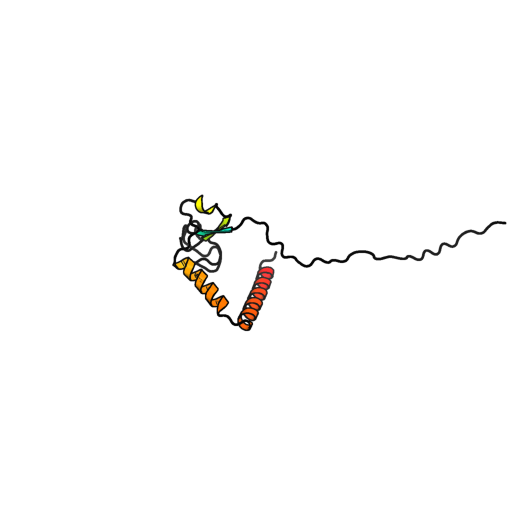O . ARG A 1 118 ? 15.867 16.402 -2.763 1.00 92.38 118 ARG A O 1
ATOM 860 N N . MET A 1 119 ? 17.789 15.245 -2.821 1.00 92.06 119 MET A N 1
ATOM 861 C CA . MET A 1 119 ? 18.169 15.687 -4.171 1.00 92.06 119 MET A CA 1
ATOM 862 C C . MET A 1 119 ? 17.155 15.207 -5.215 1.00 92.06 119 MET A C 1
ATOM 864 O O . MET A 1 119 ? 16.744 15.971 -6.086 1.00 92.06 119 MET A O 1
ATOM 868 N N . LYS A 1 120 ? 16.695 13.955 -5.097 1.00 89.62 120 LYS A N 1
ATOM 869 C CA . LYS A 1 120 ? 15.664 13.402 -5.980 1.00 89.62 120 LYS A CA 1
ATOM 870 C C . LYS A 1 120 ? 14.323 14.117 -5.812 1.00 89.62 120 LYS A C 1
ATOM 872 O O . LYS A 1 120 ? 13.679 14.408 -6.811 1.00 89.62 120 LYS A O 1
ATOM 877 N N . GLN A 1 121 ? 13.913 14.417 -4.580 1.00 87.38 121 GLN A N 1
ATOM 878 C CA . GLN A 1 121 ? 12.700 15.193 -4.313 1.00 87.38 121 GLN A CA 1
ATOM 879 C C . GLN A 1 121 ? 12.796 16.601 -4.898 1.00 87.38 121 GLN A C 1
ATOM 881 O O . GLN A 1 121 ? 11.880 17.012 -5.597 1.00 87.38 121 GLN A O 1
ATOM 886 N N . ALA A 1 122 ? 13.909 17.308 -4.687 1.00 90.75 122 ALA A N 1
ATOM 887 C CA . ALA A 1 122 ? 14.127 18.628 -5.273 1.00 90.75 122 ALA A CA 1
ATOM 888 C C . ALA A 1 122 ? 14.015 18.589 -6.805 1.00 90.75 122 ALA A C 1
ATOM 890 O O . ALA A 1 122 ? 13.319 19.414 -7.389 1.00 90.75 122 ALA A O 1
ATOM 891 N N . LYS A 1 123 ? 14.615 17.577 -7.444 1.00 90.06 123 LYS A N 1
ATOM 892 C CA . LYS A 1 123 ? 14.500 17.371 -8.890 1.00 90.06 123 LYS A CA 1
ATOM 893 C C . LYS A 1 123 ? 13.051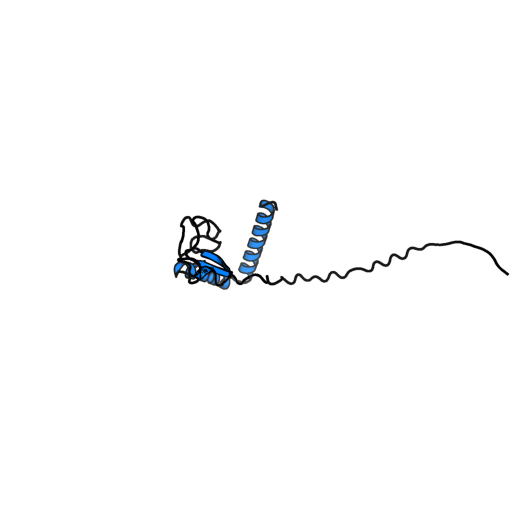 17.136 -9.329 1.00 90.06 123 LYS A C 1
ATOM 895 O O . LYS A 1 123 ? 12.597 17.798 -10.253 1.00 90.06 123 LYS A O 1
ATOM 900 N N . LEU A 1 124 ? 12.321 16.255 -8.644 1.00 83.38 124 LEU A N 1
ATOM 901 C CA . LEU A 1 124 ? 10.911 15.993 -8.950 1.00 83.38 124 LEU A CA 1
ATOM 902 C C . LEU A 1 124 ? 10.049 17.249 -8.792 1.00 83.38 124 LEU A C 1
ATOM 904 O O . LEU A 1 124 ? 9.198 17.492 -9.636 1.00 83.38 124 LEU A O 1
ATOM 908 N N . HIS A 1 125 ? 10.287 18.060 -7.756 1.00 79.12 125 HIS A N 1
ATOM 909 C CA . HIS A 1 125 ? 9.582 19.328 -7.569 1.00 79.12 125 HIS A CA 1
ATOM 910 C C . HIS A 1 125 ? 9.850 20.302 -8.725 1.00 79.12 125 HIS A C 1
ATOM 912 O O . HIS A 1 125 ? 8.905 20.883 -9.252 1.00 79.12 125 HIS A O 1
ATOM 918 N N . MET A 1 126 ? 11.104 20.409 -9.179 1.00 78.94 126 MET A N 1
ATOM 919 C CA . MET A 1 126 ? 11.465 21.224 -10.346 1.00 78.94 126 MET A CA 1
ATOM 920 C C . MET A 1 126 ? 10.839 20.703 -11.649 1.00 78.94 126 MET A C 1
ATOM 922 O O . MET A 1 126 ? 10.373 21.496 -12.459 1.00 78.94 126 MET A O 1
ATOM 926 N N . GLU A 1 127 ? 10.802 19.383 -11.853 1.00 80.56 127 GLU A N 1
ATOM 927 C CA . GLU A 1 127 ? 10.194 18.750 -13.034 1.00 80.56 127 GLU A CA 1
ATOM 928 C C . GLU A 1 127 ? 8.659 18.831 -13.021 1.00 80.56 127 GLU A C 1
ATOM 930 O O . GLU A 1 127 ? 8.038 18.870 -14.080 1.00 80.56 127 GLU A O 1
ATOM 935 N N . SER A 1 128 ? 8.040 18.886 -11.836 1.00 73.06 128 SER A N 1
ATOM 936 C CA . SER A 1 128 ? 6.584 18.995 -11.683 1.00 73.06 128 SER A CA 1
ATOM 937 C C . SER A 1 128 ? 6.025 20.408 -11.876 1.00 73.06 128 SER A C 1
ATOM 939 O O . SER A 1 128 ? 4.806 20.550 -11.898 1.00 73.06 128 SER A O 1
ATOM 941 N N . GLY A 1 129 ? 6.883 21.425 -12.046 1.00 58.16 129 GLY A N 1
ATOM 942 C CA . GLY A 1 129 ? 6.494 22.754 -12.534 1.00 58.16 129 GLY A CA 1
ATOM 943 C C . GLY A 1 129 ? 5.320 23.408 -11.798 1.00 58.16 129 GLY A C 1
ATOM 944 O O . GLY A 1 129 ? 4.449 23.977 -12.455 1.00 58.16 129 GLY A O 1
ATOM 945 N N . SER A 1 130 ? 5.290 23.318 -10.465 1.00 47.59 130 SER A N 1
ATOM 946 C CA . SER A 1 130 ? 4.378 24.086 -9.607 1.00 47.59 130 SER A CA 1
ATOM 947 C C . SER A 1 130 ? 5.140 25.010 -8.675 1.00 47.59 130 SER A C 1
ATOM 949 O O . SER A 1 130 ? 6.279 24.664 -8.289 1.00 47.59 130 SER A O 1
#

InterPro domains:
  IPR018740 BufA1 family periplasmic bufferin-type metallophore [PF10048] (1-86)

pLDDT: mean 82.85, std 18.93, range [34.94, 98.44]

Organism: NCBI:txid2819280